Protein AF-A0A3D2WKY4-F1 (afdb_monomer)

Solvent-accessible surface area (backbone atoms only — not comparable to full-atom values): 3459 Å² total; per-residue (Å²): 129,85,88,75,70,72,57,39,100,66,47,24,56,81,97,42,79,45,82,94,69,61,76,90,49,49,66,60,51,51,54,50,50,55,51,47,57,51,48,72,72,31,67,66,53,52,49,53,54,54,64,77,74,109

pLDDT: mean 92.17, std 10.45, range [43.91, 98.56]

Radius of gyration: 14.8 Å; Cα contacts (8 Å, |Δi|>4): 21; chains: 1; bounding box: 36×37×27 Å

Sequence (54 aa):
MSGDVFPDALGHFGRFGGRFVPETLISAIEELTEDYEKAKADPEFQQELRKELA

Secondary structure (DSSP, 8-state):
-----SS-TTSEETTEE-----GGGHHHHHHHHHHHHHHHH-HHHHHHHHHHT-

Mean predicted aligned error: 4.63 Å

Structure (mmCIF, N/CA/C/O backbone)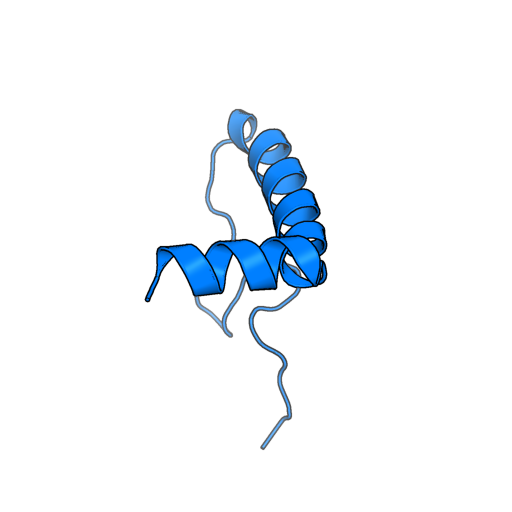:
data_AF-A0A3D2WKY4-F1
#
_entry.id   AF-A0A3D2WKY4-F1
#
loop_
_atom_site.group_PDB
_atom_site.id
_atom_site.type_symbol
_atom_site.label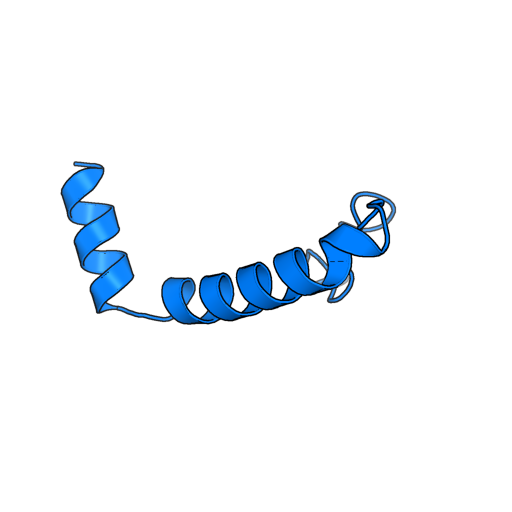_atom_id
_atom_site.label_alt_id
_atom_site.label_comp_id
_atom_site.label_asym_id
_atom_site.label_entity_id
_atom_site.label_seq_id
_atom_site.pdbx_PDB_ins_code
_atom_site.Cartn_x
_atom_site.Cartn_y
_atom_site.Cartn_z
_atom_site.occupancy
_atom_site.B_iso_or_equiv
_atom_site.auth_seq_id
_atom_site.auth_comp_id
_atom_site.auth_asym_id
_atom_site.auth_atom_id
_atom_site.pdbx_PDB_model_num
ATOM 1 N N . MET A 1 1 ? 1.515 -29.390 -2.457 1.00 43.91 1 MET A N 1
ATOM 2 C CA . MET A 1 1 ? 1.118 -27.978 -2.611 1.00 43.91 1 MET A CA 1
ATOM 3 C C . MET A 1 1 ? 2.139 -27.178 -1.824 1.00 43.91 1 MET A C 1
ATOM 5 O O . MET A 1 1 ? 2.091 -27.242 -0.602 1.00 43.91 1 MET A O 1
ATOM 9 N N . SER A 1 2 ? 3.147 -26.591 -2.473 1.00 56.47 2 SER A N 1
ATOM 10 C CA . SER A 1 2 ? 4.056 -25.669 -1.782 1.00 56.47 2 SER A CA 1
ATOM 11 C C . SER A 1 2 ? 3.213 -24.502 -1.261 1.00 56.47 2 SER A C 1
ATOM 13 O O . SER A 1 2 ? 2.386 -23.960 -1.992 1.00 56.47 2 SER A O 1
ATOM 15 N N . GLY A 1 3 ? 3.309 -24.223 0.039 1.00 63.66 3 GLY A N 1
ATOM 16 C CA . GLY A 1 3 ? 2.579 -23.148 0.709 1.00 63.66 3 GLY A CA 1
ATOM 17 C C . GLY A 1 3 ? 3.225 -21.805 0.406 1.00 63.66 3 GLY A C 1
ATOM 18 O O . GLY A 1 3 ? 3.781 -21.178 1.302 1.00 63.66 3 GLY A O 1
ATOM 19 N N . ASP A 1 4 ? 3.220 -21.418 -0.864 1.00 71.25 4 ASP A N 1
ATOM 20 C CA . ASP A 1 4 ? 3.859 -20.190 -1.308 1.00 71.25 4 ASP A CA 1
ATOM 21 C C . ASP A 1 4 ? 2.983 -18.998 -0.891 1.00 71.25 4 ASP A C 1
ATOM 23 O O . ASP A 1 4 ? 1.812 -18.897 -1.265 1.00 71.25 4 ASP A O 1
ATOM 27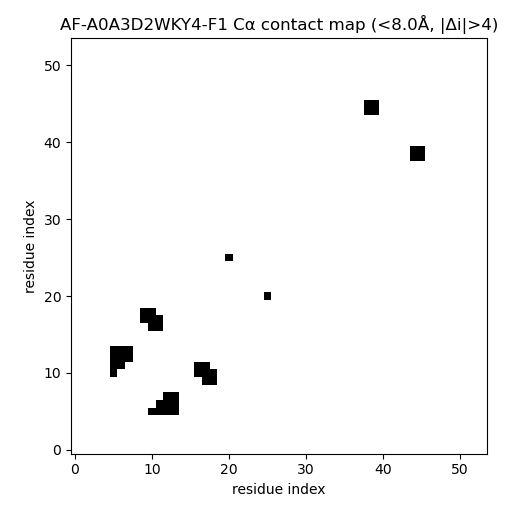 N N . VAL A 1 5 ? 3.539 -18.123 -0.048 1.00 83.06 5 VAL A N 1
ATOM 28 C CA . VAL A 1 5 ? 2.889 -16.879 0.380 1.00 83.06 5 VAL A CA 1
ATOM 29 C C . VAL A 1 5 ? 3.044 -15.869 -0.747 1.00 83.06 5 VAL A C 1
ATOM 31 O O . VAL A 1 5 ? 4.164 -15.544 -1.138 1.00 83.06 5 VAL A O 1
ATOM 34 N N . PHE A 1 6 ? 1.915 -15.396 -1.271 1.00 88.00 6 PHE A N 1
ATOM 35 C CA . PHE A 1 6 ? 1.876 -14.411 -2.342 1.00 88.00 6 PHE A CA 1
ATOM 36 C C . PHE A 1 6 ? 1.238 -13.090 -1.890 1.00 88.00 6 PHE A C 1
ATOM 38 O O . PHE A 1 6 ? 0.309 -13.119 -1.076 1.00 88.00 6 PHE A O 1
ATOM 45 N N . PRO A 1 7 ? 1.645 -11.956 -2.489 1.00 92.31 7 PRO A N 1
ATOM 46 C CA . PRO A 1 7 ? 2.854 -11.811 -3.308 1.00 92.31 7 PRO A CA 1
ATOM 47 C C . PRO A 1 7 ? 4.128 -12.053 -2.484 1.00 92.31 7 PRO A C 1
ATOM 49 O O . PRO A 1 7 ? 4.098 -11.977 -1.257 1.00 92.31 7 PRO A O 1
ATOM 52 N N . ASP A 1 8 ? 5.244 -12.347 -3.152 1.00 91.19 8 ASP A N 1
ATOM 53 C CA . ASP A 1 8 ? 6.548 -12.349 -2.488 1.00 91.19 8 ASP A CA 1
ATOM 54 C C . ASP A 1 8 ? 6.959 -10.928 -2.048 1.00 91.19 8 ASP A C 1
ATOM 56 O O . ASP A 1 8 ? 6.305 -9.934 -2.375 1.00 91.19 8 ASP A O 1
ATOM 60 N N . ALA A 1 9 ? 8.075 -10.811 -1.321 1.00 88.19 9 ALA A N 1
ATOM 61 C CA . ALA A 1 9 ? 8.576 -9.521 -0.832 1.00 88.19 9 ALA A CA 1
ATOM 62 C C . ALA A 1 9 ? 8.932 -8.517 -1.950 1.00 88.19 9 ALA A C 1
ATOM 64 O O . ALA A 1 9 ? 9.092 -7.327 -1.686 1.00 88.19 9 ALA A O 1
ATOM 65 N N . LEU A 1 10 ? 9.070 -8.977 -3.196 1.00 89.00 10 LEU A N 1
ATOM 66 C CA . LEU A 1 10 ? 9.322 -8.135 -4.364 1.00 89.00 10 LEU A CA 1
ATOM 67 C C . LEU A 1 10 ? 8.032 -7.777 -5.118 1.00 89.00 10 LEU A C 1
ATOM 69 O O . LEU A 1 10 ? 8.094 -7.031 -6.099 1.00 89.00 10 LEU A O 1
ATOM 73 N N . GLY A 1 11 ? 6.874 -8.258 -4.661 1.00 91.81 11 GLY A N 1
ATOM 74 C CA . GLY A 1 11 ? 5.578 -8.017 -5.284 1.00 91.81 11 GLY A CA 1
ATOM 75 C C . GLY A 1 11 ? 5.231 -9.008 -6.398 1.00 91.81 11 GLY A C 1
ATOM 76 O O . GLY A 1 11 ? 4.352 -8.708 -7.211 1.00 91.81 11 GLY A O 1
ATOM 77 N N . HIS A 1 12 ? 5.910 -10.156 -6.489 1.00 94.38 12 HIS A N 1
ATOM 78 C CA . HIS A 1 12 ? 5.613 -11.164 -7.505 1.00 94.38 12 HIS A CA 1
ATOM 79 C C . HIS A 1 12 ? 4.609 -12.217 -7.026 1.00 94.38 12 HIS A C 1
ATOM 81 O O . HIS A 1 12 ? 4.703 -12.784 -5.939 1.00 94.38 12 HIS A O 1
ATOM 87 N N . PHE A 1 13 ? 3.682 -12.552 -7.915 1.00 93.69 13 PHE A N 1
ATOM 88 C CA . PHE A 1 13 ? 2.818 -13.723 -7.864 1.00 93.69 13 PHE A CA 1
ATOM 89 C C . PHE A 1 13 ? 3.397 -14.786 -8.804 1.00 93.69 13 PHE A C 1
ATOM 91 O O . PHE A 1 13 ? 3.038 -14.886 -9.983 1.00 93.69 13 PHE A O 1
ATOM 98 N N . GLY A 1 14 ? 4.376 -15.542 -8.308 1.00 90.56 14 GLY A N 1
ATOM 99 C CA . GLY A 1 14 ? 5.166 -16.454 -9.131 1.00 90.56 14 GLY A CA 1
ATOM 100 C C . GLY A 1 14 ? 5.969 -15.674 -10.173 1.00 90.56 14 GLY A C 1
ATOM 101 O O . GLY A 1 14 ? 6.824 -14.874 -9.824 1.00 90.56 14 GLY A O 1
ATOM 102 N N . ARG A 1 15 ? 5.692 -15.880 -11.465 1.00 91.81 15 ARG A N 1
ATOM 103 C CA . ARG A 1 15 ? 6.397 -15.178 -12.559 1.00 91.81 15 ARG A CA 1
ATOM 104 C C . ARG A 1 15 ? 5.804 -13.814 -12.937 1.00 91.81 15 ARG A C 1
ATOM 106 O O . ARG A 1 15 ? 6.252 -13.211 -13.908 1.00 91.81 15 ARG A O 1
ATOM 113 N N . PHE A 1 16 ? 4.732 -13.392 -12.275 1.00 94.12 16 PHE A N 1
ATOM 114 C CA . PHE A 1 16 ? 3.955 -12.206 -12.637 1.00 94.12 16 PHE A CA 1
ATOM 115 C C . PHE A 1 16 ? 4.047 -11.146 -11.540 1.00 94.12 16 PHE A C 1
ATOM 117 O O . PHE A 1 16 ? 4.258 -11.492 -10.386 1.00 94.12 16 PHE A O 1
ATOM 124 N N . GLY A 1 17 ? 3.830 -9.873 -11.868 1.00 94.00 17 GLY A N 1
ATOM 125 C CA . GLY A 1 17 ? 3.904 -8.775 -10.898 1.00 94.00 17 GLY A CA 1
ATOM 126 C C . GLY A 1 17 ? 5.298 -8.159 -10.826 1.00 94.00 17 GLY A C 1
ATOM 127 O O . GLY A 1 17 ? 5.971 -8.063 -11.850 1.00 94.00 17 GLY A O 1
ATOM 128 N N . GLY A 1 18 ? 5.711 -7.734 -9.634 1.00 92.50 18 GLY A N 1
ATOM 129 C CA . GLY A 1 18 ? 6.936 -6.965 -9.424 1.00 92.50 18 GLY A CA 1
ATOM 130 C C . GLY A 1 18 ? 6.747 -5.458 -9.619 1.00 92.50 18 GLY A C 1
ATOM 131 O O . GLY A 1 18 ? 5.650 -4.970 -9.899 1.00 92.50 18 GLY A O 1
ATOM 132 N N . ARG A 1 19 ? 7.837 -4.700 -9.467 1.00 91.12 19 ARG A N 1
ATOM 133 C CA . ARG A 1 19 ? 7.852 -3.233 -9.579 1.00 91.12 19 ARG A CA 1
ATOM 134 C C . ARG A 1 19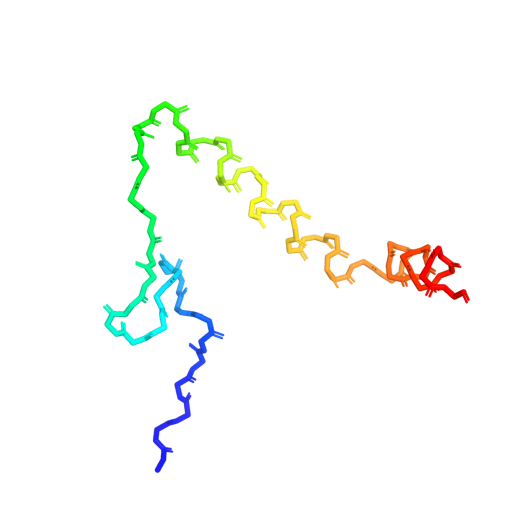 ? 8.656 -2.802 -10.810 1.00 91.12 19 ARG A C 1
ATOM 136 O O . ARG A 1 19 ? 9.877 -2.710 -10.751 1.00 91.12 19 ARG A O 1
ATOM 143 N N . PHE A 1 20 ? 7.967 -2.526 -11.918 1.00 93.06 20 PHE A N 1
ATOM 144 C CA . PHE A 1 20 ? 8.559 -1.998 -13.158 1.00 93.06 20 PHE A CA 1
ATOM 145 C C . PHE A 1 20 ? 8.241 -0.509 -13.305 1.00 93.06 20 PHE A C 1
ATOM 147 O O . PHE A 1 20 ? 7.356 -0.111 -14.060 1.00 93.06 20 PHE A O 1
ATOM 154 N N . VAL A 1 21 ? 8.937 0.311 -12.524 1.00 93.06 21 VAL A N 1
A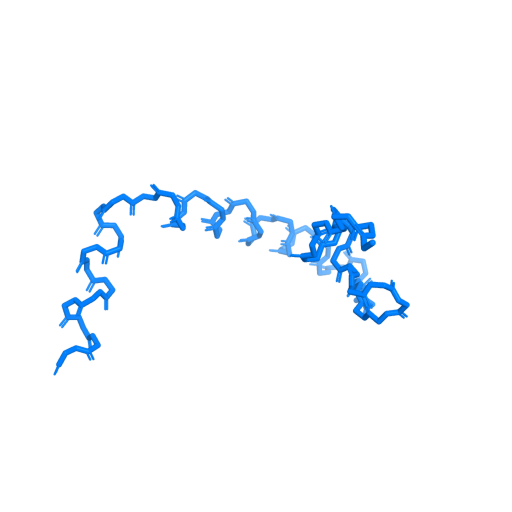TOM 155 C CA . VAL A 1 21 ? 8.680 1.751 -12.385 1.00 93.06 21 VAL A CA 1
ATOM 156 C C . VAL A 1 21 ? 9.979 2.548 -12.541 1.00 93.06 21 VAL A C 1
ATOM 158 O O . VAL A 1 21 ? 11.055 1.995 -12.310 1.00 93.06 21 VAL A O 1
ATOM 161 N N . PRO A 1 22 ? 9.917 3.837 -12.922 1.00 96.88 22 PRO A N 1
ATOM 162 C CA . PRO A 1 22 ? 11.079 4.720 -12.889 1.00 96.88 22 PRO A CA 1
ATOM 163 C C . PRO A 1 22 ? 11.681 4.838 -11.484 1.00 96.88 22 PRO A C 1
ATOM 165 O O . PRO A 1 22 ? 10.952 4.824 -10.493 1.00 96.88 22 PRO A O 1
ATOM 168 N N . GLU A 1 23 ? 12.997 5.056 -11.409 1.00 94.69 23 GLU A N 1
ATOM 169 C CA . GLU A 1 23 ? 13.731 5.262 -10.149 1.00 94.69 23 GLU A CA 1
ATOM 170 C C . GLU A 1 23 ? 13.118 6.378 -9.292 1.00 94.69 23 GLU A C 1
ATOM 172 O O . GLU A 1 23 ? 12.992 6.250 -8.077 1.00 94.69 23 GLU A O 1
ATOM 177 N N . THR A 1 24 ? 12.620 7.433 -9.941 1.00 96.38 24 THR A N 1
ATOM 178 C CA . THR A 1 24 ? 11.967 8.573 -9.287 1.00 96.38 24 THR A CA 1
ATOM 179 C C . THR A 1 24 ? 10.697 8.207 -8.516 1.00 96.38 24 THR A C 1
ATOM 181 O O . THR A 1 24 ? 10.242 9.005 -7.705 1.00 96.38 24 THR A O 1
ATOM 184 N N . LEU A 1 25 ? 10.097 7.039 -8.775 1.00 96.00 25 LEU A N 1
ATOM 185 C CA . LEU A 1 25 ? 8.901 6.560 -8.076 1.00 96.00 25 LEU A CA 1
ATOM 186 C C . LEU A 1 25 ? 9.206 5.535 -6.981 1.00 96.00 25 LEU A C 1
ATOM 188 O O . LEU A 1 25 ? 8.301 5.209 -6.216 1.00 96.00 25 LEU A O 1
ATOM 192 N N . ILE A 1 26 ? 10.442 5.033 -6.883 1.00 93.56 26 ILE A N 1
ATOM 193 C CA . ILE A 1 26 ? 10.792 3.978 -5.921 1.00 93.56 26 ILE A CA 1
ATOM 194 C C . ILE A 1 26 ? 10.493 4.439 -4.493 1.00 93.56 26 ILE A C 1
ATOM 196 O O . ILE A 1 26 ? 9.740 3.768 -3.793 1.00 93.56 26 ILE A O 1
ATOM 200 N N . SER A 1 27 ? 10.984 5.623 -4.109 1.00 96.25 27 SER A N 1
ATOM 201 C CA . SER A 1 27 ? 10.802 6.160 -2.752 1.00 96.25 27 SER A CA 1
ATOM 202 C C . SER A 1 27 ? 9.329 6.321 -2.370 1.00 96.25 27 SER A C 1
ATOM 204 O O . SER A 1 27 ? 8.950 5.975 -1.258 1.00 96.25 27 SER A O 1
ATOM 206 N N . ALA A 1 28 ? 8.491 6.812 -3.287 1.00 96.62 28 ALA A N 1
ATOM 207 C CA . ALA A 1 28 ? 7.067 7.005 -3.018 1.00 96.62 28 ALA A CA 1
ATOM 208 C C . ALA A 1 28 ? 6.324 5.667 -2.868 1.00 96.62 28 ALA A C 1
ATOM 210 O O . ALA A 1 28 ? 5.391 5.549 -2.078 1.00 96.62 28 ALA A O 1
ATOM 211 N N . ILE A 1 29 ? 6.730 4.643 -3.625 1.00 95.38 29 ILE A N 1
ATOM 212 C CA . ILE A 1 29 ? 6.142 3.301 -3.531 1.00 95.38 29 ILE A CA 1
ATOM 213 C C . ILE A 1 29 ? 6.555 2.614 -2.231 1.00 95.38 29 ILE A C 1
ATOM 215 O O . ILE A 1 29 ? 5.746 1.897 -1.647 1.00 95.38 29 ILE A O 1
ATOM 219 N N . GLU A 1 30 ? 7.792 2.808 -1.783 1.00 94.50 30 GLU A N 1
ATOM 220 C CA . GLU A 1 30 ? 8.272 2.265 -0.510 1.00 94.50 30 GLU A CA 1
ATOM 221 C C . GLU A 1 30 ? 7.512 2.876 0.669 1.00 94.50 30 GLU A C 1
ATOM 223 O O . GLU A 1 30 ? 6.926 2.127 1.447 1.00 94.50 30 GLU A O 1
ATOM 228 N N . GLU A 1 31 ? 7.400 4.206 0.718 1.00 97.75 31 GLU A N 1
ATOM 229 C CA . GLU A 1 31 ? 6.604 4.920 1.727 1.00 97.75 31 GLU A CA 1
ATOM 230 C C . GLU A 1 31 ? 5.143 4.443 1.739 1.00 97.75 31 GLU A C 1
ATOM 232 O O . GLU A 1 31 ? 4.613 4.051 2.780 1.00 97.75 31 GLU A O 1
ATOM 237 N N . LEU A 1 32 ? 4.511 4.367 0.562 1.00 96.88 32 LEU A N 1
ATOM 238 C CA . LEU A 1 32 ? 3.140 3.871 0.436 1.00 96.88 32 LEU A CA 1
ATOM 239 C C . LEU A 1 32 ? 2.993 2.425 0.926 1.00 96.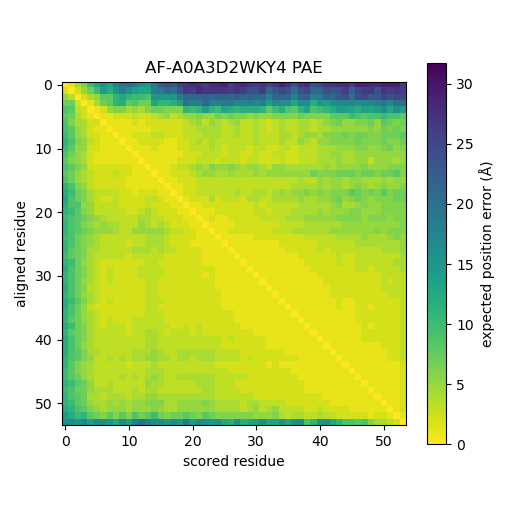88 32 LEU A C 1
ATOM 241 O O . LEU A 1 32 ? 1.985 2.084 1.541 1.00 96.88 32 LEU A O 1
ATOM 245 N N . THR A 1 33 ? 3.969 1.563 0.634 1.00 95.38 33 THR A N 1
ATOM 246 C CA . THR A 1 33 ? 3.936 0.156 1.059 1.00 95.38 33 THR A CA 1
ATOM 247 C C . THR A 1 33 ? 4.011 0.054 2.580 1.00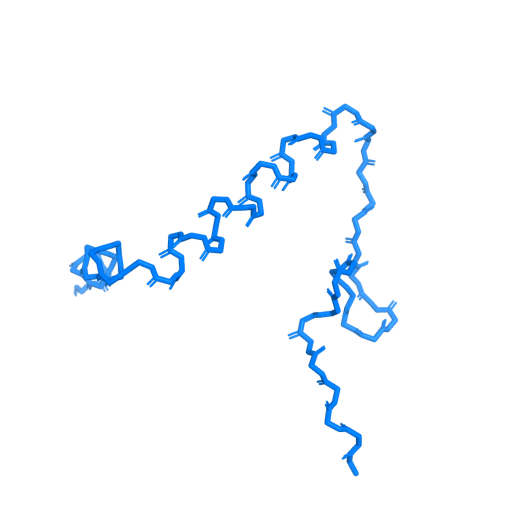 95.38 33 THR A C 1
ATOM 249 O O . THR A 1 33 ? 3.247 -0.700 3.183 1.00 95.38 33 THR A O 1
ATOM 252 N N . GLU A 1 34 ? 4.894 0.831 3.208 1.00 96.94 34 GLU A N 1
ATOM 253 C CA . GLU A 1 34 ? 5.021 0.871 4.665 1.00 96.94 34 GLU A CA 1
ATOM 254 C C . GLU A 1 34 ? 3.738 1.360 5.339 1.00 96.94 34 GLU A C 1
ATOM 256 O O . GLU A 1 34 ? 3.261 0.739 6.291 1.00 96.94 34 GLU A O 1
ATOM 261 N N . ASP A 1 35 ? 3.158 2.450 4.843 1.00 98.25 35 ASP A N 1
ATOM 262 C CA . ASP A 1 35 ? 1.946 3.024 5.423 1.00 98.25 35 ASP A CA 1
ATOM 263 C C . ASP A 1 35 ? 0.715 2.154 5.178 1.00 98.25 35 ASP A C 1
ATOM 265 O O . ASP A 1 35 ? -0.134 2.021 6.062 1.00 98.25 35 ASP A O 1
ATOM 269 N N . TYR A 1 36 ? 0.651 1.477 4.031 1.00 97.06 36 TYR A N 1
ATOM 270 C CA . TYR A 1 36 ? -0.376 0.479 3.769 1.00 97.06 36 TYR A CA 1
ATOM 271 C C . TYR A 1 36 ? -0.319 -0.675 4.775 1.00 97.06 36 TYR A C 1
ATOM 273 O O . TYR A 1 36 ? -1.355 -1.039 5.331 1.00 97.06 36 TYR A O 1
ATOM 281 N N . GLU A 1 37 ? 0.859 -1.246 5.049 1.00 96.50 37 GLU A N 1
ATOM 282 C CA . GLU A 1 37 ? 0.966 -2.351 6.012 1.00 96.50 37 GLU A CA 1
ATOM 283 C C . GLU A 1 37 ? 0.617 -1.905 7.440 1.00 96.50 37 GLU A C 1
ATOM 285 O O . GLU A 1 37 ? -0.039 -2.655 8.168 1.00 96.50 37 GLU A O 1
ATOM 290 N N . LYS A 1 38 ? 0.951 -0.662 7.822 1.00 98.19 38 LYS A N 1
ATOM 291 C CA . LYS A 1 38 ? 0.496 -0.068 9.093 1.00 98.19 38 LYS A CA 1
ATOM 292 C C . LYS A 1 38 ? -1.032 0.047 9.134 1.00 98.19 38 LYS A C 1
ATOM 294 O O . LYS A 1 38 ? -1.654 -0.487 10.049 1.00 98.19 38 LYS A O 1
ATOM 299 N N . ALA A 1 39 ? -1.646 0.676 8.130 1.00 98.19 39 ALA A N 1
ATOM 300 C CA . ALA A 1 39 ? -3.095 0.903 8.072 1.00 98.19 39 ALA A CA 1
ATOM 301 C C . ALA A 1 39 ? -3.906 -0.402 7.962 1.00 98.19 39 ALA A C 1
ATOM 303 O O . ALA A 1 39 ? -5.005 -0.536 8.503 1.00 98.19 39 ALA A O 1
ATOM 304 N N . LYS A 1 40 ? -3.361 -1.411 7.281 1.00 97.00 40 LYS A N 1
ATOM 305 C CA . LYS A 1 40 ? -3.959 -2.746 7.178 1.00 97.00 40 LYS A CA 1
ATOM 306 C C . LYS A 1 40 ? -4.004 -3.466 8.527 1.00 97.00 40 LYS A C 1
ATOM 308 O O . LYS A 1 40 ? -4.955 -4.205 8.777 1.00 97.00 40 LYS A O 1
ATOM 313 N N . ALA A 1 41 ? -3.003 -3.259 9.381 1.00 97.81 41 ALA A N 1
ATOM 314 C CA . ALA A 1 41 ? -2.956 -3.827 10.726 1.00 97.81 41 ALA A CA 1
ATOM 315 C C . ALA A 1 41 ? -3.697 -2.981 11.782 1.00 97.81 41 ALA A C 1
ATOM 317 O O . ALA A 1 41 ? -3.963 -3.490 12.870 1.00 97.81 41 ALA A O 1
ATOM 318 N N . ASP A 1 42 ? -4.034 -1.726 11.474 1.00 98.56 42 ASP A N 1
ATOM 319 C CA . ASP A 1 42 ? -4.682 -0.784 12.390 1.00 98.56 42 ASP A CA 1
ATOM 320 C C . ASP A 1 42 ? -6.197 -1.056 12.550 1.00 98.56 42 ASP A C 1
ATOM 322 O O . ASP A 1 42 ? -6.971 -0.877 11.602 1.00 98.56 42 ASP A O 1
ATOM 326 N N . PRO A 1 43 ? -6.669 -1.453 13.749 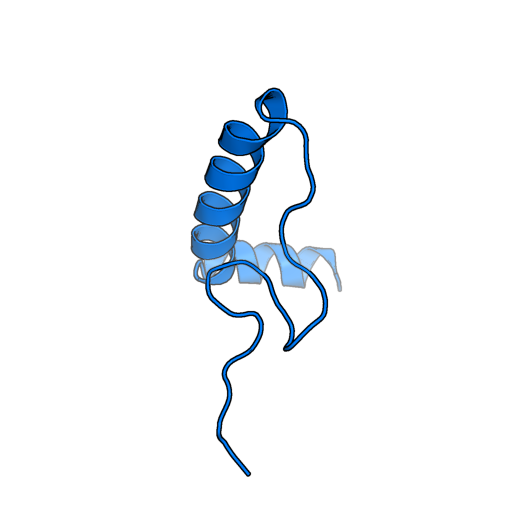1.00 98.38 43 PRO A N 1
ATOM 327 C CA . PRO A 1 43 ? -8.087 -1.698 13.996 1.00 98.38 43 PRO A CA 1
ATOM 328 C C . PRO A 1 43 ? -8.982 -0.464 13.822 1.00 98.38 43 PRO A C 1
ATOM 330 O O . PRO A 1 43 ? -10.140 -0.632 13.426 1.00 98.38 43 PRO A O 1
ATOM 333 N N . GLU A 1 44 ? -8.482 0.740 14.121 1.00 98.44 44 GLU A N 1
ATOM 334 C CA . GLU A 1 44 ? -9.245 1.989 13.999 1.00 98.44 44 GLU A CA 1
ATOM 335 C C . GLU A 1 44 ? -9.501 2.298 12.522 1.00 98.44 44 GLU A C 1
ATOM 337 O O . GLU A 1 44 ? -10.655 2.465 12.117 1.00 98.44 44 GLU A O 1
ATOM 342 N N . PHE A 1 45 ? -8.457 2.213 11.692 1.00 98.19 45 PHE A N 1
ATOM 343 C CA . PHE A 1 45 ? -8.576 2.353 10.240 1.00 98.19 45 PHE A CA 1
ATOM 344 C C . PHE A 1 45 ? -9.554 1.329 9.640 1.00 98.19 45 PHE A C 1
ATOM 346 O O . PHE A 1 45 ? -10.423 1.673 8.838 1.00 98.19 45 PHE A O 1
ATOM 353 N N . GLN A 1 46 ? -9.483 0.060 10.063 1.00 98.31 46 GLN A N 1
ATOM 354 C CA . GLN A 1 46 ? -10.412 -0.976 9.591 1.00 98.31 46 GLN A CA 1
ATOM 355 C C . GLN A 1 46 ? -11.859 -0.749 10.058 1.00 98.31 46 GLN A C 1
ATOM 357 O O . GLN A 1 46 ? -12.807 -1.210 9.414 1.00 98.31 46 GLN A O 1
ATOM 362 N N . GLN A 1 47 ? -12.070 -0.104 11.207 1.00 98.25 47 GLN A N 1
ATOM 363 C CA . GLN A 1 47 ? -13.407 0.263 11.669 1.00 98.25 47 GLN A CA 1
ATOM 364 C C . GLN A 1 47 ? -13.987 1.395 10.821 1.00 98.25 47 GLN A C 1
ATOM 366 O O . GLN A 1 47 ? -15.127 1.278 10.368 1.00 98.25 47 GLN A O 1
ATOM 371 N N . GLU A 1 48 ? -13.206 2.448 10.585 1.00 98.44 48 GLU A N 1
ATOM 372 C CA . GLU A 1 48 ? -13.602 3.571 9.736 1.00 98.44 48 GLU A CA 1
ATOM 373 C C . GLU A 1 48 ? -13.903 3.102 8.309 1.00 98.44 48 GLU A C 1
ATOM 375 O O . GLU A 1 48 ? -15.006 3.324 7.811 1.00 98.44 48 GLU A O 1
ATOM 380 N N . LEU A 1 49 ? -12.994 2.336 7.696 1.00 97.94 49 LEU A N 1
ATOM 381 C CA . LEU A 1 49 ? -13.174 1.805 6.344 1.00 97.94 49 LEU A CA 1
ATOM 382 C C . LEU A 1 49 ? -14.464 0.980 6.210 1.00 97.94 49 LEU A C 1
ATOM 384 O O . LEU A 1 49 ? -15.197 1.126 5.236 1.00 97.94 49 LEU A O 1
ATOM 388 N N . ARG A 1 50 ? -14.776 0.126 7.194 1.00 97.88 50 ARG A N 1
ATOM 389 C CA . ARG A 1 50 ? -16.022 -0.663 7.192 1.00 97.88 50 ARG A CA 1
ATOM 390 C C . ARG A 1 50 ? -17.271 0.196 7.338 1.00 97.88 50 ARG A C 1
ATOM 392 O O . ARG A 1 50 ? -18.301 -0.165 6.781 1.00 97.88 50 ARG A O 1
ATOM 399 N N . LYS A 1 51 ? -17.194 1.290 8.094 1.00 98.06 51 LYS A N 1
ATOM 400 C CA . LYS A 1 51 ? -18.309 2.222 8.273 1.00 98.06 51 LYS A CA 1
ATOM 401 C C . LYS A 1 51 ? -18.635 2.964 6.975 1.00 98.06 51 LYS A C 1
ATOM 403 O O . LYS A 1 51 ? -19.809 3.146 6.689 1.00 98.06 51 LYS A O 1
ATOM 408 N N . GLU A 1 52 ? -17.625 3.359 6.202 1.00 97.50 52 GLU A N 1
ATOM 409 C CA . GLU A 1 52 ? -17.812 4.115 4.951 1.00 97.50 52 GLU A CA 1
ATOM 410 C C . GLU A 1 52 ? -18.198 3.233 3.745 1.00 97.50 52 GLU A C 1
ATOM 412 O O . GLU A 1 52 ? -18.679 3.740 2.735 1.00 97.50 52 GLU A O 1
ATOM 417 N N . LEU A 1 53 ? -18.004 1.912 3.836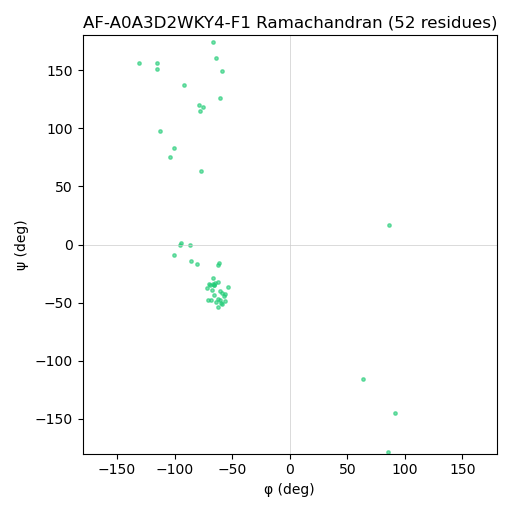 1.00 96.12 53 LEU A N 1
ATOM 418 C CA . LEU A 1 53 ? -18.397 0.941 2.803 1.00 96.12 53 LEU A CA 1
ATOM 419 C C . LEU A 1 53 ? -19.783 0.298 3.034 1.00 96.12 53 LEU A C 1
ATOM 421 O O . LEU A 1 53 ? -20.167 -0.577 2.254 1.00 96.12 53 LEU A O 1
ATOM 425 N N . ALA A 1 54 ? -20.496 0.679 4.099 1.00 83.62 54 ALA A N 1
ATOM 426 C CA . ALA A 1 54 ? -21.820 0.158 4.467 1.00 83.62 54 ALA A CA 1
ATOM 427 C C . ALA A 1 54 ? -22.963 0.985 3.861 1.00 83.62 54 ALA A C 1
ATOM 429 O O . ALA A 1 54 ? -23.974 0.361 3.462 1.00 83.62 54 ALA A O 1
#

Nearest PDB structures (foldseek):
  2tsy-assembly1_B-2  TM=9.754E-01  e=3.806E-01  Salmonella enterica subsp. enterica serovar Typhimurium

Foldseek 3Di:
DPPDDPPPPQRDPVVDGGDPDDPVCPVVVVVVVVVVVVLVPDPVSVVVVVVVVD